Protein AF-A0A4V1QQJ5-F1 (afdb_monomer_lite)

Structure (mmCIF, N/CA/C/O backbone):
data_AF-A0A4V1QQJ5-F1
#
_entry.id   AF-A0A4V1QQJ5-F1
#
loop_
_atom_site.group_PDB
_atom_site.id
_atom_site.type_symbol
_atom_site.label_atom_id
_atom_site.label_alt_id
_atom_site.label_comp_id
_atom_site.label_asym_id
_atom_site.label_entity_id
_atom_site.label_seq_id
_atom_site.pdbx_PDB_ins_code
_atom_site.Cartn_x
_atom_site.Cartn_y
_atom_site.Cartn_z
_atom_site.occupancy
_atom_site.B_iso_or_equiv
_atom_site.auth_seq_id
_atom_site.auth_comp_id
_atom_site.auth_asym_id
_atom_site.auth_atom_id
_atom_site.pdbx_PDB_model_num
ATOM 1 N N . MET A 1 1 ? -29.515 74.007 18.165 1.00 43.34 1 MET A N 1
ATOM 2 C CA . MET A 1 1 ? -29.761 72.655 18.730 1.00 43.34 1 MET A CA 1
ATOM 3 C C . MET A 1 1 ? -30.663 71.915 17.744 1.00 43.34 1 MET A C 1
ATOM 5 O O . MET A 1 1 ? -31.597 72.593 17.328 1.00 43.34 1 MET A O 1
ATOM 9 N N . PRO A 1 2 ? -30.519 70.616 17.386 1.00 54.25 2 PRO A N 1
ATOM 10 C CA . PRO A 1 2 ? -29.428 69.606 17.443 1.00 54.25 2 PRO A CA 1
ATOM 11 C C . PRO A 1 2 ? -28.925 69.220 16.006 1.00 54.25 2 PRO A C 1
ATOM 13 O O . PRO A 1 2 ? -29.568 69.577 15.030 1.00 54.25 2 PRO A O 1
ATOM 16 N N . LEU A 1 3 ? -27.676 68.781 15.777 1.00 42.88 3 LEU A N 1
ATOM 17 C CA . LEU A 1 3 ? -27.034 67.442 15.875 1.00 42.88 3 LEU A CA 1
ATOM 18 C C . LEU A 1 3 ? -27.131 66.562 14.597 1.00 42.88 3 LEU A C 1
ATOM 20 O O . LEU A 1 3 ? -28.202 66.103 14.216 1.00 42.88 3 LEU A O 1
ATOM 24 N N . ILE A 1 4 ? -25.968 66.313 13.978 1.00 51.28 4 ILE A N 1
ATOM 25 C CA . ILE A 1 4 ? -25.707 65.347 12.892 1.00 51.28 4 ILE A CA 1
ATOM 26 C C . ILE A 1 4 ? -25.422 63.974 13.523 1.00 51.28 4 ILE A C 1
ATOM 28 O O . ILE A 1 4 ? -24.687 63.909 14.507 1.00 51.28 4 ILE A O 1
ATOM 32 N N . ALA A 1 5 ? -25.926 62.883 12.936 1.00 43.41 5 ALA A N 1
ATOM 33 C CA . ALA A 1 5 ? -25.509 61.519 13.267 1.00 43.41 5 ALA A CA 1
ATOM 34 C C . ALA A 1 5 ? -25.108 60.753 11.995 1.00 43.41 5 ALA A C 1
ATOM 36 O O . ALA A 1 5 ? -25.912 60.569 11.083 1.00 43.41 5 ALA A O 1
ATOM 37 N N . ALA A 1 6 ? -23.843 60.331 11.954 1.00 48.16 6 ALA A N 1
ATOM 38 C CA . ALA A 1 6 ? -23.239 59.492 10.927 1.00 48.16 6 ALA A CA 1
ATOM 39 C C . ALA A 1 6 ? -23.330 58.014 11.340 1.00 48.16 6 ALA A C 1
ATOM 41 O O . ALA A 1 6 ? -22.961 57.660 12.459 1.00 48.16 6 ALA A O 1
ATOM 42 N N . GLY A 1 7 ? -23.814 57.154 10.442 1.00 43.94 7 GLY A N 1
ATOM 43 C CA . GLY A 1 7 ? -23.860 55.705 10.634 1.00 43.94 7 GLY A CA 1
ATOM 44 C C . GLY A 1 7 ? -22.679 55.019 9.950 1.00 43.94 7 GLY A C 1
ATOM 45 O O . GLY A 1 7 ? -22.486 55.184 8.749 1.00 43.94 7 GLY A O 1
ATOM 46 N N . ALA A 1 8 ? -21.911 54.234 10.706 1.00 48.78 8 ALA A N 1
ATOM 47 C CA . ALA A 1 8 ? -20.879 53.338 10.195 1.00 48.78 8 ALA A CA 1
ATOM 48 C C . ALA A 1 8 ? -21.243 51.894 10.568 1.00 48.78 8 ALA A C 1
ATOM 50 O O . ALA A 1 8 ? -21.321 51.556 11.748 1.00 48.78 8 ALA A O 1
ATOM 51 N N . THR A 1 9 ? -21.470 51.038 9.572 1.00 58.00 9 THR A N 1
ATOM 52 C CA . THR A 1 9 ? -21.654 49.591 9.758 1.00 58.00 9 THR A CA 1
ATOM 53 C C . THR A 1 9 ? -20.367 48.864 9.382 1.00 58.00 9 THR A C 1
ATOM 55 O O . THR A 1 9 ? -19.926 48.927 8.236 1.00 58.00 9 THR A O 1
ATOM 58 N N . LEU A 1 10 ? -19.764 48.181 10.356 1.00 54.69 10 LEU A N 1
ATOM 59 C CA . LEU A 1 10 ? -18.594 47.320 10.187 1.00 54.69 10 LEU A CA 1
ATOM 60 C C . LEU A 1 10 ? -19.010 46.002 9.515 1.00 54.69 10 LEU A C 1
ATOM 62 O O . LEU A 1 10 ? -19.899 45.306 10.002 1.00 54.69 10 LEU A O 1
ATOM 66 N N . GLY A 1 11 ? -18.359 45.663 8.402 1.00 48.31 11 GLY A N 1
ATOM 67 C CA . GLY A 1 11 ? -18.524 44.384 7.714 1.00 48.31 11 GLY A CA 1
ATOM 68 C C . GLY A 1 11 ? -17.768 43.258 8.422 1.00 48.31 11 GLY A C 1
ATOM 69 O O . GLY A 1 11 ? -16.575 43.372 8.698 1.00 48.31 11 GLY A O 1
ATOM 70 N N . THR A 1 12 ? -18.454 42.153 8.698 1.00 54.19 12 THR A N 1
ATOM 71 C CA . THR A 1 12 ? -17.869 40.907 9.203 1.00 54.19 12 THR A CA 1
ATOM 72 C C . THR A 1 12 ? -17.342 40.062 8.038 1.00 54.19 12 THR A C 1
ATOM 74 O O . THR A 1 12 ? -18.095 39.413 7.318 1.00 54.19 12 THR A O 1
ATOM 77 N N . GLY A 1 13 ? -16.022 40.055 7.842 1.00 53.03 13 GLY A N 1
ATOM 78 C CA . GLY A 1 13 ? -15.353 39.094 6.963 1.00 53.03 13 GLY A CA 1
ATOM 79 C C . GLY A 1 13 ? -15.240 37.734 7.652 1.00 53.03 13 GLY A C 1
ATOM 80 O O . GLY A 1 13 ? -14.508 37.591 8.629 1.00 53.03 13 GLY A O 1
ATOM 81 N N . LEU A 1 14 ? -15.964 36.726 7.164 1.00 57.38 14 LEU A N 1
ATOM 82 C CA . LEU A 1 14 ? -15.825 35.345 7.629 1.00 57.38 14 LEU A CA 1
ATOM 83 C C . LEU A 1 14 ? -14.545 34.731 7.039 1.00 57.38 14 LEU A C 1
ATOM 85 O O . LEU A 1 14 ? -14.485 34.366 5.866 1.00 57.38 14 LEU A O 1
ATOM 89 N N . SER A 1 15 ? -13.508 34.617 7.867 1.00 56.12 15 SER A N 1
ATOM 90 C CA . SER A 1 15 ? -12.233 33.975 7.535 1.00 56.12 15 SER A CA 1
ATOM 91 C C . SER A 1 15 ? -12.396 32.462 7.328 1.00 56.12 15 SER A C 1
ATOM 93 O O . SER A 1 15 ? -12.333 31.679 8.275 1.00 56.12 15 SER A O 1
ATOM 95 N N . ALA A 1 16 ? -12.536 32.035 6.071 1.00 59.50 16 ALA A N 1
ATOM 96 C CA . ALA A 1 16 ? -12.647 30.633 5.645 1.00 59.50 16 ALA A CA 1
ATOM 97 C C . ALA A 1 16 ? -11.373 29.775 5.856 1.00 59.50 16 ALA A C 1
ATOM 99 O O . ALA A 1 16 ? -11.371 28.582 5.564 1.00 59.50 16 ALA A O 1
ATOM 100 N N . ALA A 1 17 ? -10.279 30.348 6.367 1.00 58.34 17 ALA A N 1
ATOM 101 C CA . ALA A 1 17 ? -8.976 29.681 6.462 1.00 58.34 17 ALA A CA 1
ATOM 102 C C . ALA A 1 17 ? -8.906 28.557 7.521 1.00 58.34 17 ALA A C 1
ATOM 104 O O . ALA A 1 17 ? -8.108 27.631 7.385 1.00 58.34 17 ALA A O 1
ATOM 105 N N . TRP A 1 18 ? -9.750 28.591 8.557 1.00 56.00 18 TRP A N 1
ATOM 106 C CA . TRP A 1 18 ? -9.687 27.625 9.666 1.00 56.00 18 TRP A CA 1
ATOM 107 C C . TRP A 1 18 ? -10.308 26.260 9.336 1.00 56.00 18 TRP A C 1
ATOM 109 O O . TRP A 1 18 ? -9.867 25.241 9.865 1.00 56.00 18 TRP A O 1
ATOM 119 N N . LEU A 1 19 ? -11.268 26.209 8.407 1.00 54.25 19 LEU A N 1
ATOM 120 C CA . LEU A 1 19 ? -11.944 24.961 8.026 1.00 54.25 19 LEU A CA 1
ATOM 121 C C . LEU A 1 19 ? -11.042 24.017 7.211 1.00 54.25 19 LEU A C 1
ATOM 123 O O . LEU A 1 19 ? -11.224 22.801 7.250 1.00 54.25 19 LEU A O 1
ATOM 127 N N . PHE A 1 20 ? -10.033 24.548 6.512 1.00 53.84 20 PHE A N 1
ATOM 128 C CA . PHE A 1 20 ? -9.101 23.735 5.723 1.00 53.84 20 PHE A CA 1
ATOM 129 C C . PHE A 1 20 ? -7.981 23.105 6.567 1.00 53.84 20 PHE A C 1
ATOM 131 O O . PHE A 1 20 ? -7.502 22.022 6.229 1.00 53.84 20 PHE A O 1
ATOM 138 N N . ASN A 1 21 ? -7.577 23.743 7.672 1.00 54.72 21 ASN A N 1
ATOM 139 C CA . ASN A 1 21 ? -6.487 23.246 8.522 1.00 54.72 21 ASN A CA 1
ATOM 140 C C . ASN A 1 21 ? -6.921 22.133 9.487 1.00 54.72 21 ASN A C 1
ATOM 142 O O . ASN A 1 21 ? -6.126 21.229 9.742 1.00 54.72 21 ASN A O 1
ATOM 146 N N . ALA A 1 22 ? -8.173 22.135 9.959 1.00 53.91 22 ALA A N 1
ATOM 147 C CA . ALA A 1 22 ? -8.683 21.087 10.851 1.00 53.91 22 ALA A CA 1
ATOM 148 C C . ALA A 1 22 ? -8.600 19.686 10.207 1.00 53.91 22 ALA A C 1
ATOM 150 O O . ALA A 1 22 ? -8.045 18.761 10.795 1.00 53.91 22 ALA A O 1
ATOM 151 N N . ARG A 1 23 ? -8.989 19.560 8.927 1.00 54.12 23 ARG A N 1
ATOM 152 C CA . ARG A 1 23 ? -8.918 18.285 8.182 1.00 54.12 23 ARG A CA 1
ATOM 153 C C . ARG A 1 23 ? -7.497 17.736 7.999 1.00 54.12 23 ARG A C 1
ATOM 155 O O . ARG A 1 23 ? -7.332 16.526 7.861 1.00 54.12 23 ARG A O 1
ATOM 162 N N . LYS A 1 24 ? -6.469 18.595 7.950 1.00 54.41 24 LYS A N 1
ATOM 163 C CA . LYS A 1 24 ? -5.069 18.146 7.829 1.00 54.41 24 LYS A CA 1
ATOM 164 C C . LYS A 1 24 ? -4.536 17.586 9.148 1.00 54.41 24 LYS A C 1
ATOM 166 O O . LYS A 1 24 ? -3.803 16.601 9.117 1.00 54.41 24 LYS A O 1
ATOM 171 N N . ALA A 1 25 ? -4.902 18.192 10.277 1.00 60.84 25 ALA A N 1
ATOM 172 C CA . ALA A 1 25 ? -4.495 17.720 11.598 1.00 60.84 25 ALA A CA 1
ATOM 173 C C . ALA A 1 25 ? -5.156 16.375 11.954 1.00 60.84 25 ALA A C 1
ATOM 175 O O . ALA A 1 25 ? -4.465 15.471 12.425 1.00 60.84 25 ALA A O 1
ATOM 176 N N . ASP A 1 26 ? -6.443 16.204 11.631 1.00 69.00 26 ASP A N 1
ATOM 177 C CA . ASP A 1 26 ? -7.214 14.987 11.945 1.00 69.00 26 ASP A CA 1
ATOM 178 C C . ASP A 1 26 ? -6.629 13.708 11.318 1.00 69.00 26 ASP A C 1
ATOM 180 O O . ASP A 1 26 ? -6.720 12.619 11.885 1.00 69.00 26 ASP A O 1
ATOM 184 N N . ASN A 1 27 ? -5.973 13.827 10.161 1.00 83.75 27 ASN A N 1
ATOM 185 C CA . ASN A 1 27 ? -5.443 12.681 9.420 1.00 83.75 27 ASN A CA 1
ATOM 186 C C . ASN A 1 27 ? -3.964 12.366 9.705 1.00 83.75 27 ASN A C 1
ATOM 188 O O . ASN A 1 27 ? -3.453 11.374 9.184 1.00 83.75 27 ASN A O 1
ATOM 192 N N . ALA A 1 28 ? -3.264 13.149 10.533 1.00 90.50 28 ALA A N 1
ATOM 193 C CA . ALA A 1 28 ? -1.828 12.960 10.760 1.00 90.50 28 ALA A CA 1
ATOM 194 C C . ALA A 1 28 ? -1.499 11.608 11.424 1.00 90.50 28 ALA A C 1
ATOM 196 O O . ALA A 1 28 ? -0.644 10.866 10.936 1.00 90.50 28 ALA A O 1
ATOM 197 N N . ALA A 1 29 ? -2.200 11.261 12.509 1.00 94.19 29 ALA A N 1
ATOM 198 C CA . ALA A 1 29 ? -1.984 9.996 13.212 1.00 94.19 29 ALA A CA 1
ATOM 199 C C . ALA A 1 29 ? -2.444 8.767 12.396 1.00 94.19 29 ALA A C 1
ATOM 201 O O . ALA A 1 29 ? -1.679 7.804 12.303 1.00 94.19 29 ALA A O 1
ATOM 202 N N . PRO A 1 30 ? -3.629 8.768 11.750 1.00 96.69 30 PRO A N 1
ATOM 203 C CA . PRO A 1 30 ? -4.022 7.690 10.842 1.00 96.69 30 PRO A CA 1
ATOM 204 C C . PRO A 1 30 ? -3.064 7.481 9.664 1.00 96.69 30 PRO A C 1
ATOM 206 O O . PRO A 1 30 ? -2.757 6.339 9.327 1.00 96.69 30 PRO A O 1
ATOM 209 N N . LEU A 1 31 ? -2.546 8.558 9.063 1.00 97.50 31 LEU A N 1
ATOM 210 C CA . LEU A 1 31 ? -1.561 8.459 7.984 1.00 97.50 31 LEU A CA 1
ATOM 211 C C . LEU A 1 31 ? -0.241 7.853 8.480 1.00 97.50 31 LEU A C 1
ATOM 213 O O . LEU A 1 31 ? 0.352 7.024 7.794 1.00 97.50 31 LEU A O 1
ATOM 217 N N . ALA A 1 32 ? 0.219 8.227 9.676 1.00 96.75 32 ALA A N 1
ATOM 218 C CA . ALA A 1 32 ? 1.412 7.628 10.272 1.00 96.75 32 ALA A CA 1
ATOM 219 C C . ALA A 1 32 ? 1.228 6.118 10.522 1.00 96.75 32 ALA A C 1
ATOM 221 O O . ALA A 1 32 ? 2.103 5.327 10.166 1.00 96.75 32 ALA A O 1
ATOM 222 N N . ALA A 1 33 ? 0.070 5.711 11.057 1.00 97.00 33 ALA A N 1
ATOM 223 C CA . ALA A 1 33 ? -0.284 4.301 11.223 1.00 97.00 33 ALA A CA 1
ATOM 224 C C . ALA A 1 33 ? -0.323 3.563 9.874 1.00 97.00 33 ALA A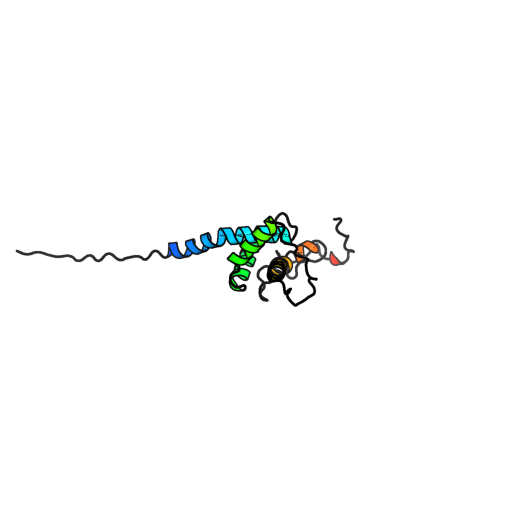 C 1
ATOM 226 O O . ALA A 1 33 ? 0.234 2.473 9.750 1.00 97.00 33 ALA A O 1
ATOM 227 N N . PHE A 1 34 ? -0.906 4.182 8.844 1.00 98.25 34 PHE A N 1
ATOM 228 C CA . PHE A 1 34 ? -0.929 3.642 7.486 1.00 98.25 34 PHE A CA 1
ATOM 229 C C . PHE A 1 34 ? 0.473 3.399 6.925 1.00 98.25 34 PHE A C 1
ATOM 231 O O . PHE A 1 34 ? 0.735 2.315 6.405 1.00 98.25 34 PHE A O 1
ATOM 238 N N . MET A 1 35 ? 1.383 4.368 7.049 1.00 98.06 35 MET A N 1
ATOM 239 C CA . MET A 1 35 ? 2.754 4.213 6.553 1.00 98.06 35 MET A CA 1
ATOM 240 C C . MET A 1 35 ? 3.495 3.093 7.291 1.00 98.06 35 MET A C 1
ATOM 242 O O . MET A 1 35 ? 4.141 2.271 6.645 1.00 98.06 35 MET A O 1
ATOM 246 N N . LYS A 1 36 ? 3.334 3.005 8.617 1.00 95.94 36 LYS A N 1
ATOM 247 C CA . LYS A 1 36 ? 3.928 1.941 9.440 1.00 95.94 36 LYS A CA 1
ATOM 248 C C . LYS A 1 36 ? 3.436 0.552 9.025 1.00 95.94 36 LYS A C 1
ATOM 250 O O . LYS A 1 36 ? 4.241 -0.340 8.770 1.00 95.94 36 LYS A O 1
ATOM 255 N N . VAL A 1 37 ? 2.118 0.381 8.912 1.00 95.88 37 VAL A N 1
ATOM 256 C CA . VAL A 1 37 ? 1.511 -0.882 8.462 1.00 95.88 37 VAL A CA 1
ATOM 257 C C . VAL A 1 37 ? 1.976 -1.226 7.049 1.00 95.88 37 VAL A C 1
ATOM 259 O O . VAL A 1 37 ? 2.341 -2.365 6.779 1.00 95.88 37 VAL A O 1
ATOM 262 N N . SER A 1 38 ? 2.019 -0.243 6.151 1.00 96.88 38 SER A N 1
ATOM 263 C CA . SER A 1 38 ? 2.452 -0.444 4.766 1.00 96.88 38 SER A CA 1
ATOM 264 C C . SER A 1 38 ? 3.895 -0.941 4.670 1.00 96.88 38 SER A C 1
ATOM 266 O O . SER A 1 38 ? 4.174 -1.860 3.903 1.00 96.88 38 SER A O 1
ATOM 268 N N . GLN A 1 39 ? 4.815 -0.376 5.455 1.00 95.69 39 GLN A N 1
ATOM 269 C CA . GLN A 1 39 ? 6.211 -0.830 5.503 1.00 95.69 39 GLN A CA 1
ATOM 270 C C . GLN A 1 39 ? 6.306 -2.281 5.974 1.00 95.69 39 GLN A C 1
ATOM 272 O O . GLN A 1 39 ? 6.980 -3.091 5.340 1.00 95.69 39 GLN A O 1
ATOM 277 N N . ALA A 1 40 ? 5.576 -2.624 7.037 1.00 92.94 40 ALA A N 1
ATOM 278 C CA . ALA A 1 40 ? 5.561 -3.978 7.571 1.00 92.94 40 ALA A CA 1
ATOM 279 C C . ALA A 1 40 ? 4.968 -4.996 6.577 1.00 92.94 40 ALA A C 1
ATOM 281 O O . ALA A 1 40 ? 5.565 -6.044 6.358 1.00 92.94 40 ALA A O 1
ATOM 282 N N . LEU A 1 41 ? 3.848 -4.672 5.920 1.00 92.88 41 LEU A N 1
ATOM 283 C CA . LEU A 1 41 ? 3.207 -5.559 4.938 1.00 92.88 41 LEU A CA 1
ATOM 284 C C . LEU A 1 41 ? 4.040 -5.753 3.663 1.00 92.88 41 LEU A C 1
ATOM 286 O O . LEU A 1 41 ? 4.021 -6.826 3.071 1.00 92.88 41 LEU A O 1
ATOM 290 N N . THR A 1 42 ? 4.744 -4.714 3.211 1.00 93.25 42 THR A N 1
ATOM 291 C CA . THR A 1 42 ? 5.536 -4.758 1.966 1.00 93.25 42 THR A CA 1
ATOM 292 C C . THR A 1 42 ? 6.971 -5.243 2.179 1.00 93.25 42 THR A C 1
ATOM 294 O O . THR A 1 42 ? 7.687 -5.482 1.205 1.00 93.25 42 THR A O 1
ATOM 297 N N . GLY A 1 43 ? 7.427 -5.330 3.433 1.00 91.81 43 GLY A N 1
ATOM 298 C CA . GLY A 1 43 ? 8.827 -5.591 3.777 1.00 91.81 43 GLY A CA 1
ATOM 299 C C . GLY A 1 43 ? 9.790 -4.476 3.345 1.00 91.81 43 GLY A C 1
ATOM 300 O O . GLY A 1 43 ? 11.000 -4.694 3.292 1.00 91.81 43 GLY A O 1
ATOM 301 N N . LYS A 1 44 ? 9.288 -3.286 2.988 1.00 91.00 44 LYS A N 1
ATOM 302 C CA . LYS A 1 44 ? 10.109 -2.151 2.543 1.00 91.00 44 LYS A CA 1
ATOM 303 C C . LYS A 1 44 ? 10.423 -1.230 3.716 1.00 91.00 44 LYS A C 1
ATOM 305 O O . LYS A 1 44 ? 9.526 -0.751 4.402 1.00 91.00 44 LYS A O 1
ATOM 310 N N . THR A 1 45 ? 11.703 -0.912 3.897 1.00 89.44 45 THR A N 1
ATOM 311 C CA . THR A 1 45 ? 12.175 0.011 4.945 1.00 89.44 45 THR A CA 1
ATOM 312 C C . THR A 1 45 ? 11.848 1.473 4.637 1.00 89.44 45 THR A C 1
ATOM 314 O O . THR A 1 45 ? 11.665 2.274 5.549 1.00 89.44 45 THR A O 1
ATOM 317 N N . ALA A 1 46 ? 11.710 1.823 3.356 1.00 91.75 46 ALA A N 1
ATOM 318 C CA . ALA A 1 46 ? 11.319 3.149 2.899 1.00 91.75 46 ALA A CA 1
ATOM 319 C C . ALA A 1 46 ? 10.240 3.042 1.815 1.00 91.75 46 ALA A C 1
ATOM 321 O O . ALA A 1 46 ? 10.391 2.303 0.843 1.00 91.75 46 ALA A O 1
ATOM 322 N N . LEU A 1 47 ? 9.157 3.796 1.995 1.00 96.88 47 LEU A N 1
ATOM 323 C CA . LEU A 1 47 ? 8.067 3.939 1.035 1.00 96.88 47 LEU A CA 1
ATOM 324 C C . LEU A 1 47 ? 7.925 5.415 0.655 1.00 96.88 47 LEU A C 1
ATOM 326 O O . LEU A 1 47 ? 8.137 6.296 1.491 1.00 96.88 47 LEU A O 1
ATOM 330 N N . ASP A 1 48 ? 7.557 5.681 -0.599 1.00 97.00 48 ASP A N 1
ATOM 331 C CA . ASP A 1 48 ? 7.324 7.041 -1.087 1.00 97.00 48 ASP A CA 1
ATOM 332 C C . ASP A 1 48 ? 6.146 7.680 -0.334 1.00 97.00 48 ASP A C 1
ATOM 334 O O . ASP A 1 48 ? 5.026 7.162 -0.318 1.00 97.00 48 ASP A O 1
ATOM 338 N N . ARG A 1 49 ? 6.406 8.813 0.325 1.00 96.31 49 ARG A N 1
ATOM 339 C CA . ARG A 1 49 ? 5.417 9.465 1.188 1.00 96.31 49 ARG A CA 1
ATOM 340 C C . ARG A 1 49 ? 4.260 10.081 0.402 1.00 96.31 49 ARG A C 1
ATOM 342 O O . ARG A 1 49 ? 3.132 10.046 0.886 1.00 96.31 49 ARG A O 1
ATOM 349 N N . GLU A 1 50 ? 4.517 10.625 -0.783 1.00 96.88 50 GLU A N 1
ATOM 350 C CA . GLU A 1 50 ? 3.485 11.238 -1.627 1.00 96.88 50 GLU A CA 1
ATOM 351 C C . GLU A 1 50 ? 2.558 10.169 -2.210 1.00 96.88 50 GLU A C 1
ATOM 353 O O . GLU A 1 50 ? 1.334 10.323 -2.191 1.00 96.88 50 GLU A O 1
ATOM 358 N N . ALA A 1 51 ? 3.120 9.041 -2.650 1.00 97.62 51 ALA A N 1
ATOM 359 C CA . ALA A 1 51 ? 2.350 7.862 -3.028 1.00 97.62 51 ALA A CA 1
ATOM 360 C C . ALA A 1 51 ? 1.491 7.369 -1.854 1.00 97.62 51 ALA A C 1
ATOM 362 O O . ALA A 1 51 ? 0.292 7.132 -2.020 1.00 97.62 51 ALA A O 1
ATOM 363 N N . GLY A 1 52 ? 2.073 7.308 -0.653 1.00 98.00 52 GLY A N 1
ATOM 364 C CA . GLY A 1 52 ? 1.361 6.937 0.566 1.00 98.00 52 GLY A CA 1
ATOM 365 C C . GLY A 1 52 ? 0.183 7.861 0.888 1.00 98.00 52 GLY A C 1
ATOM 366 O O . GLY A 1 52 ? -0.903 7.374 1.193 1.00 98.00 52 GLY A O 1
ATOM 367 N N . ILE A 1 53 ? 0.352 9.181 0.756 1.00 97.94 53 ILE A N 1
ATOM 368 C CA . ILE A 1 53 ? -0.729 10.165 0.948 1.00 97.94 53 ILE A CA 1
ATOM 369 C C . ILE A 1 53 ? -1.872 9.934 -0.048 1.00 97.94 53 ILE A C 1
ATOM 371 O O . ILE A 1 53 ? -3.041 9.968 0.342 1.00 97.94 53 ILE A O 1
ATOM 375 N N . ARG A 1 54 ? -1.553 9.672 -1.320 1.00 98.12 54 ARG A N 1
ATOM 376 C CA . ARG A 1 54 ? -2.559 9.430 -2.366 1.00 98.12 54 ARG A CA 1
ATOM 377 C C . ARG A 1 54 ? -3.335 8.139 -2.119 1.00 98.12 54 ARG A C 1
ATOM 379 O O . ARG A 1 54 ? -4.564 8.165 -2.145 1.00 98.12 54 ARG A O 1
ATOM 386 N N . ILE A 1 55 ? -2.636 7.038 -1.827 1.00 98.50 55 ILE A N 1
ATOM 387 C CA . ILE A 1 55 ? -3.270 5.750 -1.508 1.00 98.50 55 ILE A CA 1
ATOM 388 C C . ILE A 1 55 ? -4.135 5.885 -0.250 1.00 98.50 55 ILE A C 1
ATOM 390 O O . ILE A 1 55 ? -5.290 5.463 -0.260 1.00 98.50 55 ILE A O 1
ATOM 394 N N . PHE A 1 56 ? -3.618 6.515 0.811 1.00 98.44 56 PHE A N 1
ATOM 395 C CA . PHE A 1 56 ? -4.369 6.757 2.045 1.00 98.44 56 PHE A CA 1
ATOM 396 C C . PHE A 1 56 ? -5.654 7.550 1.781 1.00 98.44 56 PHE A C 1
ATOM 398 O O . PHE A 1 56 ? -6.719 7.155 2.249 1.00 98.44 56 PHE A O 1
ATOM 405 N N . GLY A 1 57 ? -5.573 8.637 1.006 1.00 97.62 57 GLY A N 1
ATOM 406 C CA . GLY A 1 57 ? -6.739 9.447 0.649 1.00 97.62 57 GLY A CA 1
ATOM 407 C C . GLY A 1 57 ? -7.783 8.664 -0.151 1.00 97.62 57 GLY A C 1
ATOM 408 O O . GLY A 1 57 ? -8.974 8.747 0.147 1.00 97.62 57 GLY A O 1
ATOM 409 N N . ALA A 1 58 ? -7.347 7.851 -1.117 1.00 97.94 58 ALA A N 1
ATOM 410 C CA . ALA A 1 58 ? -8.244 7.002 -1.900 1.00 97.94 58 ALA A CA 1
ATOM 411 C C . ALA A 1 58 ? -8.913 5.908 -1.045 1.00 97.94 58 ALA A C 1
ATOM 413 O O . ALA A 1 58 ? -10.109 5.647 -1.187 1.00 97.94 58 ALA A O 1
ATOM 414 N N . LEU A 1 59 ? -8.174 5.298 -0.113 1.00 98.00 59 LEU A N 1
ATOM 415 C CA . LEU A 1 59 ? -8.725 4.317 0.828 1.00 98.00 59 LEU A CA 1
ATOM 416 C C . LEU A 1 59 ? -9.681 4.966 1.832 1.00 98.00 59 LEU A C 1
ATOM 418 O O . LEU A 1 59 ? -10.720 4.391 2.137 1.00 98.00 59 LEU A O 1
ATOM 422 N N . GLN A 1 60 ? -9.390 6.180 2.301 1.00 96.88 60 GLN A N 1
ATOM 423 C CA . GLN A 1 60 ? -10.302 6.929 3.167 1.00 96.88 60 GLN A CA 1
ATOM 424 C C . GLN A 1 60 ? -11.639 7.227 2.474 1.00 96.88 60 GLN A C 1
ATOM 426 O O . GLN A 1 60 ? -12.675 7.221 3.136 1.00 96.88 60 GLN A O 1
ATOM 431 N N . ALA A 1 61 ? -11.626 7.461 1.160 1.00 96.12 61 ALA A N 1
ATOM 432 C CA . ALA A 1 61 ? -12.832 7.709 0.375 1.00 96.12 61 ALA A CA 1
ATOM 433 C C . ALA A 1 61 ? -13.648 6.437 0.066 1.00 96.12 61 ALA A C 1
ATOM 435 O O . ALA A 1 61 ? -14.867 6.519 -0.049 1.00 96.12 61 ALA A O 1
ATOM 436 N N . SER A 1 62 ? -12.995 5.279 -0.066 1.00 94.75 62 SER A N 1
ATOM 437 C CA . SER A 1 62 ? -13.623 4.021 -0.515 1.00 94.75 62 SER A CA 1
ATOM 438 C C . SER A 1 62 ? -13.930 3.032 0.614 1.00 94.75 62 SER A C 1
ATOM 440 O O . SER A 1 62 ? -14.800 2.173 0.473 1.00 94.75 62 SER A O 1
ATOM 442 N N . VAL A 1 63 ? -13.242 3.135 1.754 1.00 94.94 63 VAL A N 1
ATOM 443 C CA . VAL A 1 63 ? -13.344 2.172 2.854 1.00 94.94 63 VAL A CA 1
ATOM 444 C C . VAL A 1 63 ? -13.974 2.834 4.085 1.00 94.94 63 VAL A C 1
ATOM 446 O O . VAL A 1 63 ? -13.379 3.740 4.679 1.00 94.94 63 VAL A O 1
ATOM 449 N N . PRO A 1 64 ? -15.139 2.351 4.554 1.00 95.00 64 PRO A N 1
ATOM 450 C CA . PRO A 1 64 ? -15.777 2.885 5.751 1.00 95.00 64 PRO A CA 1
ATOM 451 C C . PRO A 1 64 ? -14.864 2.822 6.978 1.00 95.00 64 PRO A C 1
ATOM 453 O O . PRO A 1 64 ? -14.235 1.793 7.256 1.00 95.00 64 PRO A O 1
ATOM 456 N N . ASN A 1 65 ? -14.819 3.924 7.732 1.00 95.12 65 ASN A N 1
ATOM 457 C CA . ASN A 1 65 ? -14.040 4.068 8.966 1.00 95.12 65 ASN A CA 1
ATOM 458 C C . ASN A 1 65 ? -12.547 3.722 8.813 1.00 95.12 65 ASN A C 1
ATOM 460 O O . ASN A 1 65 ? -11.902 3.316 9.784 1.00 95.12 65 ASN A O 1
ATOM 464 N N . PHE A 1 66 ? -11.981 3.880 7.612 1.00 96.44 66 PHE A N 1
ATOM 465 C CA . PHE A 1 66 ? -10.590 3.524 7.328 1.00 96.44 66 PHE A CA 1
ATOM 466 C C . PHE A 1 66 ? -9.568 4.091 8.331 1.00 96.44 66 PHE A C 1
ATOM 468 O O . PHE A 1 66 ? -8.747 3.304 8.805 1.00 96.44 66 PHE A O 1
ATOM 475 N N . PRO A 1 67 ? -9.632 5.377 8.749 1.00 95.88 67 PRO A N 1
ATOM 476 C CA . PRO A 1 67 ? -8.681 5.932 9.716 1.00 95.88 67 PRO A CA 1
ATOM 477 C C . PRO A 1 67 ? -8.648 5.193 11.060 1.00 95.88 67 PRO A C 1
ATOM 479 O O . PRO A 1 67 ? -7.577 4.987 11.624 1.00 95.88 67 PRO A O 1
ATOM 482 N N . LEU A 1 68 ? -9.805 4.748 11.555 1.00 95.50 68 LEU A N 1
ATOM 483 C CA . LEU A 1 68 ? -9.888 3.973 12.793 1.00 95.50 68 LEU A CA 1
ATOM 484 C C . LEU A 1 68 ? -9.364 2.549 12.578 1.00 95.50 68 LEU A C 1
ATOM 486 O O . LEU A 1 68 ? -8.572 2.040 13.370 1.00 95.50 68 LEU A O 1
ATOM 490 N N . ARG A 1 69 ? -9.780 1.911 11.480 1.00 96.12 69 ARG A N 1
ATOM 491 C CA . ARG A 1 69 ? -9.399 0.528 11.170 1.00 96.12 69 ARG A CA 1
ATOM 492 C C . ARG A 1 69 ? -7.890 0.372 10.978 1.00 96.12 69 ARG A C 1
ATOM 494 O O . ARG A 1 69 ? -7.330 -0.626 11.420 1.00 96.12 69 ARG A O 1
ATOM 501 N N . ILE A 1 70 ? -7.221 1.347 10.358 1.00 97.12 70 ILE A N 1
ATOM 502 C CA . ILE A 1 70 ? -5.767 1.292 10.162 1.00 97.12 70 ILE A CA 1
ATOM 503 C C . ILE A 1 70 ? -4.994 1.465 11.473 1.00 97.12 70 ILE A C 1
ATOM 505 O O . ILE A 1 70 ? -3.979 0.804 11.676 1.00 97.12 70 ILE A O 1
ATOM 509 N N . GLN A 1 71 ? -5.493 2.287 12.398 1.00 96.12 71 GLN A N 1
ATOM 510 C CA . GLN A 1 71 ? -4.901 2.418 13.730 1.00 96.12 71 GLN A CA 1
ATOM 511 C C . GLN A 1 71 ? -5.055 1.131 14.545 1.00 96.12 71 GLN A C 1
ATOM 513 O O . GLN A 1 71 ? -4.096 0.68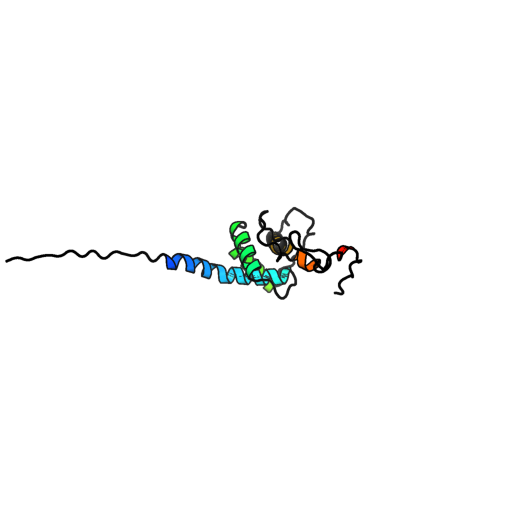2 15.168 1.00 96.12 71 GLN A O 1
ATOM 518 N N . GLN A 1 72 ? -6.230 0.498 14.493 1.00 94.25 72 GLN A N 1
ATOM 519 C CA . GLN A 1 72 ? -6.462 -0.806 15.124 1.00 94.25 72 GLN A CA 1
ATOM 520 C C . GLN A 1 72 ? -5.553 -1.890 14.535 1.00 94.25 72 GLN A C 1
ATOM 522 O O . GLN A 1 72 ? -5.002 -2.703 15.274 1.00 94.25 72 GLN A O 1
ATOM 527 N N . LEU A 1 73 ? -5.367 -1.882 13.212 1.00 94.06 73 LEU A N 1
ATOM 528 C CA . LEU A 1 73 ? -4.466 -2.807 12.533 1.00 94.06 73 LEU A CA 1
ATOM 529 C C . LEU A 1 73 ? -3.015 -2.608 12.986 1.00 94.06 73 LEU A C 1
ATOM 531 O O . LEU A 1 73 ? -2.353 -3.579 13.337 1.00 94.06 73 LEU A O 1
ATOM 535 N N . ALA A 1 74 ? -2.548 -1.357 13.045 1.00 94.19 74 ALA A N 1
ATOM 536 C CA . ALA A 1 74 ? -1.213 -1.025 13.536 1.00 94.19 74 ALA A CA 1
ATOM 537 C C . ALA A 1 74 ? -0.998 -1.496 14.985 1.00 94.19 74 ALA A C 1
ATOM 539 O O . ALA A 1 74 ? 0.015 -2.125 15.278 1.00 94.19 74 ALA A O 1
ATOM 540 N N . ALA A 1 75 ? -1.972 -1.262 15.870 1.00 93.50 75 ALA A N 1
ATOM 541 C CA . ALA A 1 75 ? -1.904 -1.714 17.258 1.00 93.50 75 ALA A CA 1
ATOM 542 C C . ALA A 1 75 ? -1.873 -3.250 17.376 1.00 93.50 75 ALA A C 1
ATOM 544 O O . ALA A 1 75 ? -1.116 -3.791 18.178 1.00 93.50 75 ALA A O 1
ATOM 545 N N . ALA A 1 76 ? -2.651 -3.964 16.555 1.00 90.62 76 ALA A N 1
ATOM 546 C CA . ALA A 1 76 ? -2.619 -5.427 16.517 1.00 90.62 76 ALA A CA 1
ATOM 547 C C . ALA A 1 76 ? -1.261 -5.966 16.032 1.00 90.62 76 ALA A C 1
ATOM 549 O O . ALA A 1 76 ? -0.789 -6.977 16.551 1.00 90.62 76 ALA A O 1
ATOM 550 N N . MET A 1 77 ? -0.617 -5.283 15.075 1.00 89.44 77 MET A N 1
ATOM 551 C CA . MET A 1 77 ? 0.743 -5.611 14.628 1.00 89.44 77 MET A CA 1
ATOM 552 C C . MET A 1 77 ? 1.773 -5.412 15.733 1.00 89.44 77 MET A C 1
ATOM 554 O O . MET A 1 77 ? 2.588 -6.300 15.968 1.00 89.44 77 MET A O 1
ATOM 558 N N . ASP A 1 78 ? 1.692 -4.296 16.455 1.00 90.31 78 ASP A N 1
ATOM 559 C CA . ASP A 1 78 ? 2.584 -4.011 17.583 1.00 90.31 78 ASP A CA 1
ATOM 560 C C . ASP A 1 78 ? 2.431 -5.021 18.725 1.00 90.31 78 ASP A C 1
ATOM 562 O O . ASP A 1 78 ? 3.402 -5.352 19.400 1.00 90.31 78 ASP A O 1
ATOM 566 N N . ALA A 1 79 ? 1.222 -5.551 18.915 1.00 89.81 79 ALA A N 1
ATOM 567 C CA . ALA A 1 79 ? 0.939 -6.583 19.904 1.00 89.81 79 ALA A CA 1
ATOM 568 C C . ALA A 1 79 ? 1.331 -8.008 19.456 1.00 89.81 79 ALA A C 1
ATOM 570 O O . ALA A 1 79 ? 1.090 -8.957 20.202 1.00 89.81 79 ALA A O 1
ATOM 571 N N . GLY A 1 80 ? 1.878 -8.186 18.246 1.00 85.00 80 GLY A N 1
ATOM 572 C CA . GLY A 1 80 ? 2.196 -9.505 17.684 1.00 85.00 80 GLY A CA 1
ATOM 573 C C . GLY A 1 80 ? 0.962 -10.353 17.344 1.00 85.00 80 GLY A C 1
ATOM 574 O O . GLY A 1 80 ? 1.068 -11.561 17.171 1.00 85.00 80 GLY A O 1
ATOM 575 N N . GLN A 1 81 ? -0.220 -9.739 17.246 1.00 79.12 81 GLN A N 1
ATOM 576 C CA . GLN A 1 81 ? -1.514 -10.404 17.011 1.00 79.12 81 GLN A CA 1
ATOM 577 C C . GLN A 1 81 ? -1.912 -10.397 15.528 1.00 79.12 81 GLN A C 1
ATOM 579 O O . GLN A 1 81 ? -3.093 -10.465 15.172 1.00 79.12 81 GLN A O 1
ATOM 584 N N . ALA A 1 82 ? -0.916 -10.237 14.667 1.00 66.56 82 ALA A N 1
ATOM 585 C CA . ALA A 1 82 ? -1.049 -9.934 13.260 1.00 66.56 82 ALA A CA 1
ATOM 586 C C . ALA A 1 82 ? -0.373 -11.016 12.420 1.00 66.56 82 ALA A C 1
ATOM 588 O O . ALA A 1 82 ? 0.581 -10.748 11.694 1.00 66.56 82 ALA A O 1
ATOM 589 N N . ASP A 1 83 ? -0.884 -12.241 12.511 1.00 66.62 83 ASP A N 1
ATOM 590 C CA . ASP A 1 83 ? -0.644 -13.212 11.453 1.00 66.62 83 ASP A CA 1
ATOM 591 C C . ASP A 1 83 ? -1.510 -12.809 10.259 1.00 66.62 83 ASP A C 1
ATOM 593 O O . ASP A 1 83 ? -2.722 -13.046 10.217 1.00 66.62 83 ASP A O 1
ATOM 597 N N . PHE A 1 84 ? -0.886 -12.134 9.296 1.00 65.38 84 PHE A N 1
ATOM 598 C CA . PHE A 1 84 ? -1.454 -11.907 7.972 1.00 65.38 84 PHE A CA 1
ATOM 599 C C . PHE A 1 84 ? -0.820 -12.907 7.012 1.00 65.38 84 PHE A C 1
ATOM 601 O O . PHE A 1 84 ? 0.089 -12.529 6.269 1.00 65.38 84 PHE A O 1
ATOM 608 N N . PRO A 1 85 ? -1.259 -14.180 7.004 1.00 60.03 85 PRO A N 1
ATOM 609 C CA . PRO A 1 85 ? -0.931 -15.040 5.887 1.00 60.03 85 PRO A CA 1
ATOM 610 C C . PRO A 1 85 ? -1.428 -14.314 4.640 1.00 60.03 85 PRO A C 1
ATOM 612 O O . PRO A 1 85 ? -2.616 -14.004 4.514 1.00 60.03 85 PRO A O 1
ATOM 615 N N . LEU A 1 86 ? -0.496 -13.948 3.764 1.00 53.28 86 LEU A N 1
ATOM 616 C CA . LEU A 1 86 ? -0.829 -13.369 2.477 1.00 53.28 86 LEU A CA 1
ATOM 617 C C . LEU A 1 86 ? -1.629 -14.439 1.741 1.00 53.28 86 LEU A C 1
ATOM 619 O O . LEU A 1 86 ? -1.070 -15.437 1.290 1.00 53.28 86 LEU A O 1
ATOM 623 N N . ALA A 1 87 ? -2.950 -14.269 1.679 1.00 51.78 87 ALA A N 1
ATOM 624 C CA . ALA A 1 87 ? -3.766 -15.055 0.774 1.00 51.78 87 ALA A CA 1
ATOM 625 C C . ALA A 1 87 ? -3.166 -14.906 -0.628 1.00 51.78 87 ALA A C 1
ATOM 627 O O . ALA A 1 87 ? -2.671 -13.830 -0.980 1.00 51.78 87 ALA A O 1
ATOM 628 N N . ALA A 1 88 ? -3.170 -15.991 -1.400 1.00 49.06 88 ALA A N 1
ATOM 629 C CA . ALA A 1 88 ? -2.620 -15.985 -2.742 1.00 49.06 88 ALA A CA 1
ATOM 630 C C . ALA A 1 88 ? -3.195 -14.787 -3.526 1.00 49.06 88 ALA A C 1
ATOM 632 O O . ALA A 1 88 ? -4.411 -14.561 -3.581 1.00 49.06 88 ALA A O 1
ATOM 633 N N . ALA A 1 89 ? -2.286 -13.955 -4.046 1.00 48.53 89 ALA A N 1
ATOM 634 C CA . ALA A 1 89 ? -2.609 -12.675 -4.676 1.00 48.53 89 ALA A CA 1
ATOM 635 C C . ALA A 1 89 ? -3.426 -12.832 -5.976 1.00 48.53 89 ALA A C 1
ATOM 637 O O . ALA A 1 89 ? -3.864 -11.836 -6.551 1.00 48.53 89 ALA A O 1
ATOM 638 N N . ASP A 1 90 ? -3.621 -14.071 -6.430 1.00 48.47 90 ASP A N 1
ATOM 639 C CA . ASP A 1 90 ? -4.404 -14.486 -7.592 1.00 48.47 90 ASP A CA 1
ATOM 640 C C . ASP A 1 90 ? -5.913 -14.600 -7.309 1.00 48.47 90 ASP A C 1
ATOM 642 O O . ASP A 1 90 ? -6.718 -14.623 -8.243 1.00 48.47 90 ASP A O 1
ATOM 646 N N . SER A 1 91 ? -6.331 -14.606 -6.040 1.00 57.75 91 SER A N 1
ATOM 647 C CA . SER A 1 91 ? -7.748 -14.583 -5.687 1.00 57.75 91 SER A CA 1
ATOM 648 C C . SER A 1 91 ? -8.338 -13.178 -5.873 1.00 57.75 91 SER A C 1
ATOM 650 O O . SER A 1 91 ? -7.956 -12.197 -5.228 1.00 57.75 91 SER A O 1
ATOM 652 N N . ALA A 1 92 ? -9.316 -13.061 -6.778 1.00 65.94 92 ALA A N 1
ATOM 653 C CA . ALA A 1 92 ? -10.081 -11.824 -6.948 1.00 65.94 92 ALA A CA 1
ATOM 654 C C . ALA A 1 92 ? -10.850 -11.460 -5.661 1.00 65.94 92 ALA A C 1
ATOM 656 O O . ALA A 1 92 ? -10.956 -10.282 -5.302 1.00 65.94 92 ALA A O 1
ATOM 657 N N . ALA A 1 93 ? -11.328 -12.479 -4.940 1.00 78.00 93 ALA A N 1
ATOM 658 C CA . ALA A 1 93 ? -12.041 -12.339 -3.679 1.00 78.00 93 ALA A CA 1
ATOM 659 C C . ALA A 1 93 ? -11.122 -11.842 -2.553 1.00 78.00 93 ALA A C 1
ATOM 661 O O . ALA A 1 93 ? -9.964 -12.236 -2.451 1.00 78.00 93 ALA A O 1
ATOM 662 N N . LEU A 1 94 ? -11.651 -10.975 -1.691 1.00 82.19 94 LEU A N 1
ATOM 663 C CA . LEU A 1 94 ? -10.963 -10.602 -0.460 1.00 82.19 94 LEU A CA 1
ATOM 664 C C . LEU A 1 94 ? -11.100 -11.723 0.584 1.00 82.19 94 LEU A C 1
ATOM 666 O O . LEU A 1 94 ? -12.127 -12.407 0.603 1.00 82.19 94 LEU A O 1
ATOM 670 N N . PRO A 1 95 ? -10.110 -11.884 1.480 1.00 83.62 95 PRO A N 1
ATOM 671 C CA . PRO A 1 95 ? -10.232 -12.762 2.638 1.00 83.62 95 PRO A CA 1
ATOM 672 C C . PRO A 1 95 ? -11.484 -12.463 3.473 1.00 83.62 95 PRO A C 1
ATOM 674 O O . PRO A 1 95 ? -11.905 -11.312 3.584 1.00 83.62 95 PRO A O 1
ATOM 677 N N . ALA A 1 96 ? -12.046 -13.494 4.110 1.00 84.44 96 ALA A N 1
ATOM 678 C CA . ALA A 1 96 ? -13.191 -13.335 5.009 1.00 84.44 96 ALA A CA 1
ATOM 679 C C . ALA A 1 96 ? -12.825 -12.582 6.302 1.00 84.44 96 ALA A C 1
ATOM 681 O O . ALA A 1 96 ? -13.658 -11.859 6.847 1.00 84.44 96 ALA A O 1
ATOM 682 N N . ASP A 1 97 ? -11.585 -12.730 6.789 1.00 86.69 97 ASP A N 1
ATOM 683 C CA . ASP A 1 97 ? -11.104 -11.976 7.947 1.00 86.69 97 ASP A CA 1
ATOM 684 C C . ASP A 1 97 ? -10.974 -10.477 7.590 1.00 86.69 97 ASP A C 1
ATOM 686 O O . ASP A 1 97 ? -10.233 -10.120 6.666 1.00 86.69 97 ASP A O 1
ATOM 690 N N . PRO A 1 98 ? -11.642 -9.564 8.323 1.00 88.31 98 PRO A N 1
ATOM 691 C CA . PRO A 1 98 ? -11.642 -8.139 7.994 1.00 88.31 98 PRO A CA 1
ATOM 692 C C . PRO A 1 98 ? -10.274 -7.451 8.074 1.00 88.31 98 PRO A C 1
ATOM 694 O O . PRO A 1 98 ? -10.090 -6.404 7.441 1.00 88.31 98 PRO A O 1
ATOM 697 N N . ARG A 1 99 ? -9.332 -7.977 8.868 1.00 87.56 99 ARG A N 1
ATOM 698 C CA . ARG A 1 99 ? -7.969 -7.437 8.980 1.00 87.56 99 ARG A CA 1
ATOM 699 C C . ARG A 1 99 ? -7.118 -7.909 7.808 1.00 87.56 99 ARG A C 1
ATOM 701 O O . ARG A 1 99 ? -6.428 -7.088 7.211 1.00 87.56 99 ARG A O 1
ATOM 708 N N . GLN A 1 100 ? -7.238 -9.175 7.413 1.00 87.44 100 GLN A N 1
ATOM 709 C CA . GLN A 1 100 ? -6.596 -9.701 6.204 1.0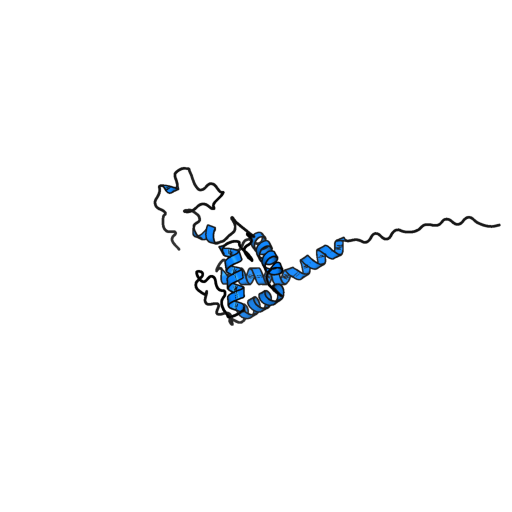0 87.44 100 GLN A CA 1
ATOM 710 C C . GLN A 1 100 ? -7.142 -9.030 4.937 1.00 87.44 100 GLN A C 1
ATOM 712 O O . GLN A 1 100 ? -6.367 -8.670 4.049 1.00 87.44 100 GLN A O 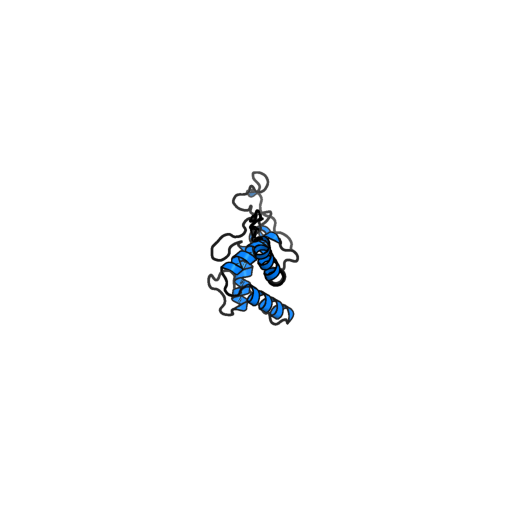1
ATOM 717 N N . ALA A 1 101 ? -8.453 -8.779 4.864 1.00 89.56 101 ALA A N 1
ATOM 718 C CA . ALA A 1 101 ? -9.057 -8.010 3.777 1.00 89.56 101 ALA A CA 1
ATOM 719 C C . ALA A 1 101 ? -8.496 -6.583 3.710 1.00 89.56 101 ALA A C 1
ATOM 721 O O . ALA A 1 101 ? -8.143 -6.108 2.630 1.00 89.56 101 ALA A O 1
ATOM 722 N N . LEU A 1 102 ? -8.356 -5.917 4.864 1.00 93.12 102 LEU A N 1
ATOM 723 C CA . LEU A 1 102 ? -7.758 -4.584 4.951 1.00 93.12 102 LEU A CA 1
ATOM 724 C C . LEU A 1 102 ? -6.283 -4.581 4.517 1.00 93.12 102 LEU A C 1
ATOM 726 O O . LEU A 1 102 ? -5.879 -3.736 3.721 1.00 93.12 102 LEU A O 1
ATOM 730 N N . ALA A 1 103 ? -5.487 -5.541 4.987 1.00 92.38 103 ALA A N 1
ATOM 731 C CA . ALA A 1 103 ? -4.098 -5.701 4.560 1.00 92.38 103 ALA A CA 1
ATOM 732 C C . ALA A 1 103 ? -3.994 -5.950 3.043 1.00 92.38 103 ALA A C 1
ATOM 734 O O . ALA A 1 103 ? -3.158 -5.348 2.370 1.00 92.38 103 ALA A O 1
ATOM 735 N N . SER A 1 104 ? -4.896 -6.765 2.489 1.00 90.62 104 SER A N 1
ATOM 736 C CA . SER A 1 104 ? -4.941 -7.083 1.057 1.00 90.62 104 SER A CA 1
ATOM 737 C C . SER A 1 104 ? -5.226 -5.852 0.196 1.00 90.62 104 SER A C 1
ATOM 739 O O . SER A 1 104 ? -4.548 -5.642 -0.809 1.00 90.62 104 SER A O 1
ATOM 741 N N . ILE A 1 105 ? -6.184 -4.999 0.577 1.00 93.25 105 ILE A N 1
ATOM 742 C CA . ILE A 1 105 ? -6.465 -3.769 -0.185 1.00 93.25 105 ILE A CA 1
ATOM 743 C C . ILE A 1 105 ? -5.337 -2.735 -0.063 1.00 93.25 105 ILE A C 1
ATOM 745 O O . ILE A 1 105 ? -5.060 -2.032 -1.033 1.00 93.25 105 ILE A O 1
ATOM 749 N N . ILE A 1 106 ? -4.636 -2.682 1.077 1.00 95.75 106 ILE A N 1
ATOM 750 C CA . ILE A 1 106 ? -3.436 -1.845 1.245 1.00 95.75 106 ILE A CA 1
ATOM 751 C C . ILE A 1 106 ? -2.329 -2.325 0.299 1.00 95.75 106 ILE A C 1
ATOM 753 O O . ILE A 1 106 ? -1.751 -1.521 -0.432 1.00 95.75 106 ILE A O 1
ATOM 757 N N . LEU A 1 107 ? -2.065 -3.635 0.262 1.00 94.12 107 LEU A N 1
ATOM 758 C CA . LEU A 1 107 ? -1.071 -4.228 -0.636 1.00 94.12 107 LEU A CA 1
ATOM 759 C C . LEU A 1 107 ? -1.420 -4.021 -2.109 1.00 94.12 107 LEU A C 1
ATOM 761 O O . LEU A 1 107 ? -0.538 -3.657 -2.883 1.00 94.12 107 LEU A O 1
ATOM 765 N N . ARG A 1 108 ? -2.692 -4.181 -2.496 1.00 93.19 108 ARG A N 1
ATOM 766 C CA . ARG A 1 108 ? -3.161 -3.874 -3.858 1.00 93.19 108 ARG A CA 1
ATOM 767 C C . ARG A 1 108 ? -2.897 -2.408 -4.219 1.00 93.19 108 ARG A C 1
ATOM 769 O O . ARG A 1 108 ? -2.349 -2.149 -5.288 1.00 93.19 108 ARG A O 1
ATOM 776 N N . GLY A 1 109 ? -3.181 -1.471 -3.311 1.00 96.25 109 GLY A N 1
ATOM 777 C CA . GLY A 1 109 ? -2.877 -0.050 -3.502 1.00 96.25 109 GLY A CA 1
ATOM 778 C C . GLY A 1 109 ? -1.390 0.223 -3.749 1.00 96.25 109 GLY A C 1
ATOM 779 O O . GLY A 1 109 ? -1.052 0.991 -4.645 1.00 96.25 109 GLY A O 1
ATOM 780 N N . TRP A 1 110 ? -0.495 -0.446 -3.019 1.00 97.50 110 TRP A N 1
ATOM 781 C CA . TRP A 1 110 ? 0.953 -0.280 -3.189 1.00 97.50 110 TRP A CA 1
ATOM 782 C C . TRP A 1 110 ? 1.521 -0.980 -4.420 1.00 97.50 110 TRP A C 1
ATOM 784 O O . TRP A 1 110 ? 2.310 -0.385 -5.152 1.00 97.50 110 TRP A O 1
ATOM 794 N N . TYR A 1 111 ? 1.168 -2.245 -4.645 1.00 95.12 111 TYR A N 1
ATOM 795 C CA . TYR A 1 111 ? 1.757 -3.043 -5.718 1.00 95.12 111 TYR A CA 1
ATOM 796 C C . TYR A 1 111 ? 1.172 -2.716 -7.080 1.00 95.12 111 TYR A C 1
ATOM 798 O O . TYR A 1 111 ? 1.935 -2.660 -8.039 1.00 95.12 111 TYR A O 1
ATOM 806 N N . LEU A 1 112 ? -0.139 -2.487 -7.163 1.00 94.44 112 LEU A N 1
ATOM 807 C CA . LEU A 1 112 ? -0.830 -2.235 -8.429 1.00 94.44 112 LEU A CA 1
ATOM 808 C C . LEU A 1 112 ? -1.083 -0.749 -8.676 1.00 94.44 112 LEU A C 1
ATOM 810 O O . LEU A 1 112 ? -1.361 -0.366 -9.805 1.00 94.44 112 LEU A O 1
ATOM 814 N N . GLY A 1 113 ? -1.023 0.082 -7.634 1.00 95.88 113 GLY A N 1
ATOM 815 C CA . GLY A 1 113 ? -1.345 1.500 -7.746 1.00 95.88 113 GLY A CA 1
ATOM 816 C C . GLY A 1 113 ? -2.836 1.801 -7.871 1.00 95.88 113 GLY A C 1
ATOM 817 O O . GLY A 1 113 ? -3.207 2.914 -8.237 1.00 95.88 113 GLY A O 1
ATOM 818 N N . VAL A 1 114 ? -3.698 0.827 -7.565 1.00 93.81 114 VAL A N 1
ATOM 819 C CA . VAL A 1 114 ? -5.149 0.901 -7.773 1.00 93.81 114 VAL A CA 1
ATOM 820 C C . VAL A 1 114 ? -5.896 0.787 -6.447 1.00 93.81 114 VAL A C 1
ATOM 822 O O . VAL A 1 114 ? -5.592 -0.081 -5.627 1.00 93.81 114 VAL A O 1
ATOM 825 N N . VAL A 1 115 ? -6.913 1.629 -6.261 1.00 95.00 115 VAL A N 1
ATOM 826 C CA . VAL A 1 115 ? -7.865 1.569 -5.142 1.00 95.00 115 VAL A CA 1
ATOM 827 C C . VAL A 1 115 ? -9.276 1.678 -5.708 1.00 95.00 115 VAL A C 1
ATOM 829 O O . VAL A 1 115 ? -9.546 2.575 -6.497 1.00 95.00 115 VAL A O 1
ATOM 832 N N . ASP A 1 116 ? -10.159 0.750 -5.330 1.00 91.12 116 ASP A N 1
ATOM 833 C CA . ASP A 1 116 ? -11.552 0.689 -5.810 1.00 91.12 116 ASP A CA 1
ATOM 834 C C . ASP A 1 116 ? -11.684 0.772 -7.348 1.00 91.12 116 ASP A C 1
ATOM 836 O O . ASP A 1 116 ? -12.508 1.485 -7.909 1.00 91.12 116 ASP A O 1
ATOM 840 N N . GLY A 1 117 ? -10.779 0.089 -8.058 1.00 88.50 117 GLY A N 1
ATOM 841 C CA . GLY A 1 117 ? -10.734 0.080 -9.524 1.00 88.50 117 GLY A CA 1
ATOM 842 C C . GLY A 1 117 ? -10.157 1.343 -10.175 1.00 88.50 117 GLY A C 1
ATOM 843 O O . GLY A 1 117 ? -9.909 1.332 -11.380 1.00 88.50 117 GLY A O 1
ATOM 844 N N . ALA A 1 118 ? -9.874 2.402 -9.413 1.00 92.88 118 ALA A N 1
ATOM 845 C CA . ALA A 1 118 ? -9.263 3.627 -9.916 1.00 92.88 118 ALA A CA 1
ATOM 846 C C . ALA A 1 118 ? -7.738 3.624 -9.739 1.00 92.88 118 ALA A C 1
ATOM 848 O O . ALA A 1 118 ? -7.221 3.277 -8.676 1.00 92.88 1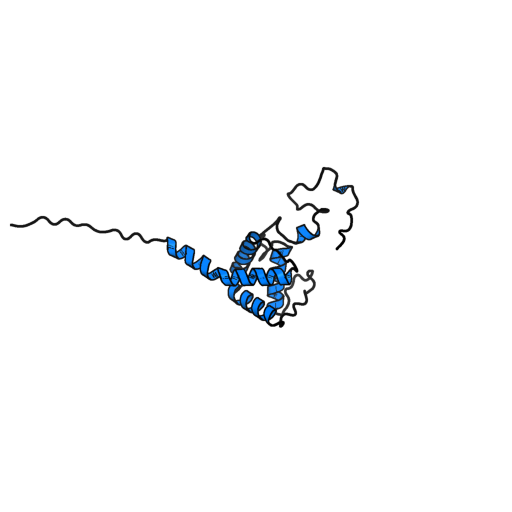18 ALA A O 1
ATOM 849 N N . ALA A 1 119 ? -7.007 4.058 -10.769 1.00 94.19 119 ALA A N 1
ATOM 850 C CA . ALA A 1 119 ? -5.568 4.287 -10.675 1.00 94.19 119 ALA A CA 1
ATOM 851 C C . ALA A 1 119 ? -5.278 5.525 -9.806 1.00 94.19 119 ALA A C 1
ATOM 853 O O . ALA A 1 119 ? -5.764 6.622 -10.080 1.00 94.19 119 ALA A O 1
ATOM 854 N N . VAL A 1 120 ? -4.475 5.341 -8.760 1.00 96.88 120 VAL A N 1
ATOM 855 C CA . VAL A 1 120 ? -4.107 6.367 -7.768 1.00 96.88 120 VAL A CA 1
ATOM 856 C C . VAL A 1 120 ? -2.636 6.761 -7.903 1.00 96.88 120 VAL A C 1
ATOM 858 O O . VAL A 1 120 ? -2.269 7.934 -7.759 1.00 96.88 120 VAL A O 1
ATOM 861 N N . ILE A 1 121 ? -1.793 5.775 -8.201 1.00 95.81 121 ILE A N 1
ATOM 862 C CA . ILE A 1 121 ? -0.385 5.932 -8.560 1.00 95.81 121 ILE A CA 1
ATOM 863 C C . ILE A 1 121 ? -0.083 5.011 -9.745 1.00 95.81 121 ILE A C 1
ATOM 865 O O . ILE A 1 121 ? -0.763 4.009 -9.932 1.00 95.81 121 ILE A O 1
ATOM 869 N N . ASP A 1 122 ? 0.928 5.355 -10.538 1.00 92.94 122 ASP A N 1
ATOM 870 C CA . ASP A 1 122 ? 1.327 4.566 -11.710 1.00 92.94 122 ASP A CA 1
ATOM 871 C C . ASP A 1 122 ? 2.791 4.142 -11.567 1.00 92.94 122 ASP A C 1
ATOM 873 O O . ASP A 1 122 ? 3.083 3.129 -10.939 1.00 92.94 122 ASP A O 1
ATOM 877 N N . ARG A 1 123 ? 3.739 4.981 -12.001 1.00 91.00 123 ARG A N 1
ATOM 878 C CA . ARG A 1 123 ? 5.181 4.689 -11.921 1.00 91.00 123 ARG A CA 1
ATOM 879 C C . ARG A 1 123 ? 5.671 4.287 -10.519 1.00 91.00 123 ARG A C 1
ATOM 881 O O . ARG A 1 123 ? 6.615 3.510 -10.410 1.00 91.00 123 ARG A O 1
ATOM 888 N N . GLN A 1 124 ? 5.068 4.819 -9.455 1.00 94.31 124 GLN A N 1
ATOM 889 C CA . GLN A 1 124 ? 5.438 4.513 -8.067 1.00 94.31 124 GLN A CA 1
ATOM 890 C C . GLN A 1 124 ? 4.922 3.152 -7.566 1.00 94.31 124 GLN A C 1
ATOM 892 O O . GLN A 1 124 ? 5.273 2.755 -6.454 1.00 94.31 124 GLN A O 1
ATOM 897 N N . ALA A 1 125 ? 4.089 2.444 -8.335 1.00 95.75 125 ALA A N 1
ATOM 898 C CA . ALA A 1 125 ? 3.563 1.144 -7.940 1.00 95.75 125 ALA A CA 1
ATOM 899 C C . ALA A 1 125 ? 4.695 0.110 -7.789 1.00 95.75 125 ALA A C 1
ATOM 901 O O . ALA A 1 125 ? 5.571 -0.031 -8.651 1.00 95.75 125 ALA A O 1
ATOM 902 N N . LEU A 1 126 ? 4.682 -0.641 -6.684 1.00 95.38 126 LEU A N 1
ATOM 903 C CA . LEU A 1 126 ? 5.800 -1.504 -6.290 1.00 95.38 126 LEU A CA 1
ATOM 904 C C . LEU A 1 126 ? 6.038 -2.676 -7.251 1.00 95.38 126 LEU A C 1
ATOM 906 O O . LEU A 1 126 ? 7.166 -3.173 -7.314 1.00 95.38 126 LEU A O 1
ATOM 910 N N . MET A 1 127 ? 5.036 -3.093 -8.039 1.00 93.75 127 MET A N 1
ATOM 911 C CA . MET A 1 127 ? 5.235 -4.128 -9.063 1.00 93.75 127 MET A CA 1
ATOM 912 C C . MET A 1 127 ? 6.299 -3.728 -10.092 1.00 93.75 127 MET A C 1
ATOM 914 O O . MET A 1 127 ? 7.036 -4.584 -10.575 1.00 93.75 127 MET A O 1
ATOM 918 N N . HIS A 1 128 ? 6.442 -2.431 -10.387 1.00 93.19 128 HIS A N 1
ATOM 919 C CA . HIS A 1 128 ? 7.443 -1.950 -11.337 1.00 93.19 128 HIS A CA 1
ATOM 920 C C . HIS A 1 128 ? 8.864 -2.096 -10.796 1.00 93.19 128 HIS A C 1
ATOM 922 O O . HIS A 1 128 ? 9.771 -2.462 -11.539 1.00 93.19 128 HIS A O 1
ATOM 928 N N . ALA A 1 129 ? 9.068 -1.886 -9.493 1.00 88.75 129 ALA A N 1
ATOM 929 C CA . ALA A 1 129 ? 10.376 -2.056 -8.864 1.00 88.75 129 ALA A CA 1
ATOM 930 C C . ALA A 1 129 ? 10.852 -3.523 -8.887 1.00 88.75 129 ALA A C 1
ATOM 932 O O . ALA A 1 129 ? 12.053 -3.795 -9.014 1.00 88.75 129 ALA A O 1
ATOM 933 N N . ALA A 1 130 ? 9.919 -4.479 -8.807 1.00 85.75 130 ALA A N 1
ATOM 934 C CA . ALA A 1 130 ? 10.234 -5.907 -8.863 1.00 85.75 130 ALA A CA 1
ATOM 935 C C . ALA A 1 130 ? 10.885 -6.306 -10.199 1.00 85.75 130 ALA A C 1
ATOM 937 O O . ALA A 1 130 ? 11.804 -7.116 -10.208 1.00 85.75 130 ALA A O 1
ATOM 938 N N . VAL A 1 131 ? 10.477 -5.668 -11.300 1.00 87.75 131 VAL A N 1
ATOM 939 C CA . VAL A 1 131 ? 10.956 -5.959 -12.666 1.00 87.75 131 VAL A CA 1
ATOM 940 C C . VAL A 1 131 ? 11.849 -4.860 -13.255 1.00 87.75 131 VAL A C 1
ATOM 942 O O . VAL A 1 131 ? 12.221 -4.916 -14.429 1.00 87.75 131 VAL A O 1
ATOM 945 N N . ALA A 1 132 ? 12.205 -3.855 -12.447 1.00 83.38 132 ALA A N 1
ATOM 946 C CA . ALA A 1 132 ? 13.047 -2.742 -12.869 1.00 83.38 132 ALA A CA 1
ATOM 947 C C . ALA A 1 132 ? 14.391 -3.250 -13.423 1.00 83.38 132 ALA A C 1
ATOM 949 O O . ALA A 1 132 ? 15.088 -4.030 -12.774 1.00 83.38 132 ALA A O 1
ATOM 950 N N . GLY A 1 133 ? 14.744 -2.818 -14.632 1.00 80.50 133 GLY A N 1
ATOM 951 C CA . GLY A 1 133 ? 15.941 -3.271 -15.352 1.00 80.50 133 GLY A CA 1
ATOM 952 C C . GLY A 1 133 ? 15.667 -4.319 -16.432 1.00 80.50 133 GLY A C 1
ATOM 953 O O . GLY A 1 133 ? 16.493 -4.473 -17.321 1.00 80.50 133 GLY A O 1
ATOM 954 N N . VAL A 1 134 ? 14.498 -4.965 -16.409 1.00 86.75 134 VAL A N 1
ATOM 955 C CA . VAL A 1 134 ? 14.079 -5.917 -17.451 1.00 86.75 134 VAL A CA 1
ATOM 956 C C . VAL A 1 134 ? 12.875 -5.386 -18.214 1.00 86.75 134 VAL A C 1
ATOM 958 O O . VAL A 1 134 ? 12.885 -5.319 -19.440 1.00 86.75 134 VAL A O 1
ATOM 961 N N . LEU A 1 135 ? 11.834 -4.973 -17.486 1.00 88.50 135 LEU A N 1
ATOM 962 C CA . LEU A 1 135 ? 10.595 -4.489 -18.082 1.00 88.50 135 LEU A CA 1
ATOM 963 C C . LEU A 1 135 ? 10.428 -2.990 -17.820 1.00 88.50 135 LEU A C 1
ATOM 965 O O . LEU A 1 135 ? 10.421 -2.574 -16.656 1.00 88.50 135 LEU A O 1
ATOM 969 N N . PRO A 1 136 ? 10.264 -2.160 -18.867 1.00 88.75 136 PRO A N 1
ATOM 970 C CA . PRO A 1 136 ? 9.899 -0.769 -18.675 1.00 88.75 136 PRO A CA 1
ATOM 971 C C . PRO A 1 136 ? 8.460 -0.643 -18.183 1.00 88.75 136 PRO A C 1
ATOM 973 O O . PRO A 1 136 ? 7.579 -1.438 -18.521 1.00 88.75 136 PRO A O 1
ATOM 976 N N . VAL A 1 137 ? 8.206 0.425 -17.432 1.00 90.69 137 VAL A N 1
ATOM 977 C CA . VAL A 1 137 ? 6.841 0.865 -17.142 1.00 90.69 137 VAL A CA 1
ATOM 978 C C . VAL A 1 137 ? 6.196 1.303 -18.458 1.00 90.69 137 VAL A C 1
ATOM 980 O O . VAL A 1 137 ? 6.785 2.079 -19.213 1.00 90.69 137 VAL A O 1
ATOM 983 N N . ARG A 1 138 ? 4.990 0.805 -18.756 1.00 87.31 138 ARG A N 1
ATOM 984 C CA . ARG A 1 138 ? 4.269 1.196 -19.976 1.00 87.31 138 ARG A CA 1
ATOM 985 C C . ARG A 1 138 ? 4.065 2.713 -20.011 1.00 87.31 138 ARG A C 1
ATOM 987 O O . ARG A 1 138 ? 3.786 3.325 -18.992 1.00 87.31 138 ARG A O 1
ATOM 994 N N . GLY A 1 139 ? 4.221 3.312 -21.190 1.00 88.38 139 GLY A N 1
ATOM 995 C CA . GLY A 1 139 ? 4.177 4.770 -21.357 1.00 88.38 139 GLY A CA 1
ATOM 996 C C . GLY A 1 139 ? 5.504 5.484 -21.068 1.00 88.38 139 GLY A C 1
ATOM 997 O O . GLY A 1 139 ? 5.587 6.695 -21.260 1.00 88.38 139 GLY A O 1
ATOM 998 N N . TYR A 1 140 ? 6.552 4.753 -20.673 1.00 87.75 140 TYR A N 1
ATOM 999 C CA . TYR A 1 140 ? 7.896 5.291 -20.476 1.00 87.75 140 TYR A CA 1
ATOM 1000 C C . TYR A 1 140 ? 8.930 4.535 -21.309 1.00 87.75 140 TYR A C 1
ATOM 1002 O O . TYR A 1 140 ? 8.872 3.315 -21.451 1.00 87.75 140 TYR A O 1
ATOM 1010 N N . CYS A 1 141 ? 9.900 5.269 -21.857 1.00 85.94 141 CYS A N 1
ATOM 1011 C CA . CYS A 1 141 ? 11.025 4.663 -22.557 1.00 85.94 141 CYS A CA 1
ATOM 1012 C C . CYS A 1 141 ? 11.878 3.854 -21.570 1.00 85.94 141 CYS A C 1
ATOM 1014 O O . CYS A 1 141 ? 12.219 4.344 -20.492 1.00 85.94 141 CYS A O 1
ATOM 1016 N N . GLY A 1 142 ? 12.218 2.625 -21.951 1.00 81.50 142 GLY A N 1
ATOM 1017 C CA . GLY A 1 142 ? 13.149 1.770 -21.220 1.00 81.50 142 GLY A CA 1
ATOM 1018 C C . GLY A 1 142 ? 14.490 1.679 -21.925 1.00 81.50 142 GLY A C 1
ATOM 1019 O O . GLY A 1 142 ? 14.511 1.578 -23.149 1.00 81.50 142 GLY A O 1
ATOM 1020 N N . GLY A 1 143 ? 15.571 1.659 -21.141 1.00 79.19 143 GLY A N 1
ATOM 1021 C CA . GLY A 1 143 ? 16.916 1.311 -21.602 1.00 79.19 143 GLY A CA 1
ATOM 1022 C C . GLY A 1 143 ? 17.415 2.084 -22.828 1.00 79.19 143 GLY A C 1
ATOM 1023 O O . GLY A 1 143 ? 16.885 3.128 -23.210 1.00 79.19 143 GLY A O 1
ATOM 1024 N N . ALA A 1 144 ? 18.471 1.556 -23.441 1.00 84.75 144 ALA A N 1
ATOM 1025 C CA . ALA A 1 144 ? 18.884 1.947 -24.784 1.00 84.75 144 ALA A CA 1
ATOM 1026 C C . ALA A 1 144 ? 18.044 1.186 -25.829 1.00 84.75 144 ALA A C 1
ATOM 1028 O O . ALA A 1 144 ? 17.575 0.082 -25.541 1.00 84.75 144 ALA A O 1
ATOM 1029 N N . PRO A 1 145 ? 17.857 1.716 -27.051 1.00 87.75 145 PRO A N 1
ATOM 1030 C CA . PRO A 1 145 ? 17.228 0.961 -28.132 1.00 87.75 145 PRO A CA 1
ATOM 1031 C C . PRO A 1 145 ? 17.860 -0.430 -28.286 1.00 87.75 145 PRO A C 1
ATOM 1033 O O . PRO A 1 145 ? 19.081 -0.552 -28.315 1.00 87.75 145 PRO A O 1
ATOM 1036 N N . GLY A 1 146 ? 17.032 -1.474 -28.370 1.00 87.06 146 GLY A N 1
ATOM 1037 C CA . GLY A 1 146 ? 17.501 -2.857 -28.475 1.00 87.06 146 GLY A CA 1
ATOM 1038 C C . GLY A 1 146 ? 17.750 -3.574 -27.145 1.00 87.06 146 GLY A C 1
ATOM 1039 O O . GLY A 1 146 ? 18.079 -4.755 -27.185 1.00 87.06 146 GLY A O 1
ATOM 1040 N N . PHE A 1 147 ? 17.530 -2.936 -25.983 1.00 85.75 147 PHE A N 1
ATOM 1041 C CA . PHE A 1 147 ? 17.735 -3.571 -24.665 1.00 85.75 147 PHE A CA 1
ATOM 1042 C C . PHE A 1 147 ? 16.970 -4.898 -24.484 1.00 85.75 147 PHE A C 1
ATOM 1044 O O . PHE A 1 147 ? 17.363 -5.742 -23.691 1.00 85.75 147 PHE A O 1
ATOM 1051 N N . TRP A 1 148 ? 15.873 -5.090 -25.219 1.00 87.06 148 TRP A N 1
ATOM 1052 C CA . TRP A 1 148 ? 15.041 -6.295 -25.179 1.00 87.06 148 TRP A CA 1
ATOM 1053 C C . TRP A 1 148 ? 15.663 -7.516 -25.875 1.00 87.06 148 TRP A C 1
ATOM 1055 O O . TRP A 1 148 ? 15.098 -8.602 -25.785 1.00 87.06 148 TRP A O 1
ATOM 1065 N N . ALA A 1 149 ? 16.758 -7.350 -26.624 1.00 90.94 149 ALA A N 1
ATOM 1066 C CA . ALA A 1 149 ? 17.414 -8.449 -27.333 1.00 90.94 149 ALA A CA 1
ATOM 1067 C C . ALA A 1 149 ? 18.323 -9.293 -26.422 1.00 90.94 149 ALA A C 1
A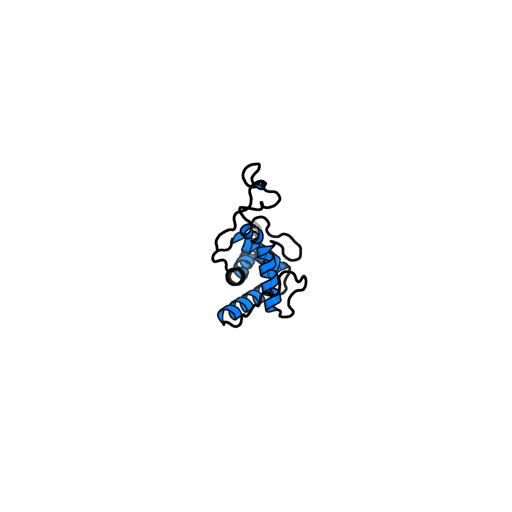TOM 1069 O O . ALA A 1 149 ? 18.637 -10.435 -26.754 1.00 90.94 149 ALA A O 1
ATOM 1070 N N . GLU A 1 150 ? 18.754 -8.739 -25.289 1.00 86.25 150 GLU A N 1
ATOM 1071 C CA . GLU A 1 150 ? 19.610 -9.422 -24.323 1.00 86.25 150 GLU A CA 1
ATOM 1072 C C . GLU A 1 150 ? 18.780 -10.302 -23.380 1.00 86.25 150 GLU A C 1
ATOM 1074 O O . GLU A 1 150 ? 17.656 -9.959 -23.007 1.00 86.25 150 GLU A O 1
ATOM 1079 N N . ASN A 1 151 ? 19.336 -11.447 -22.972 1.00 88.12 151 ASN A N 1
ATOM 1080 C CA . ASN A 1 151 ? 18.690 -12.297 -21.976 1.00 88.12 151 ASN A CA 1
ATOM 1081 C C . ASN A 1 151 ? 18.760 -11.611 -20.597 1.00 88.12 151 ASN A C 1
ATOM 1083 O O . ASN A 1 151 ? 19.868 -11.276 -20.162 1.00 88.12 151 ASN A O 1
ATOM 1087 N N . PRO A 1 152 ? 17.628 -11.404 -19.899 1.00 86.06 152 PRO A N 1
ATOM 1088 C CA . PRO A 1 152 ? 17.636 -10.790 -18.580 1.00 86.06 152 PRO A CA 1
ATOM 1089 C C . PRO A 1 152 ? 18.490 -11.582 -17.588 1.00 86.06 152 PRO A C 1
ATOM 1091 O O . PRO A 1 152 ? 18.279 -12.776 -17.384 1.00 86.06 152 PRO A O 1
ATOM 1094 N N . ALA A 1 153 ? 19.430 -10.910 -16.925 1.00 83.81 153 ALA A N 1
ATOM 1095 C CA . ALA A 1 153 ? 20.141 -11.505 -15.802 1.00 83.81 153 ALA A CA 1
ATOM 1096 C C . ALA A 1 153 ? 19.212 -11.603 -14.583 1.00 83.81 153 ALA A C 1
ATOM 1098 O O . ALA A 1 153 ? 18.503 -10.647 -14.251 1.00 83.81 153 ALA A O 1
ATOM 1099 N N . GLU A 1 154 ? 19.241 -12.738 -13.883 1.00 81.38 154 GLU A N 1
ATOM 1100 C CA . GLU A 1 154 ? 18.568 -12.852 -12.591 1.00 81.38 154 GLU A CA 1
ATOM 1101 C C . GLU A 1 154 ? 19.209 -11.891 -11.588 1.00 81.38 154 GLU A C 1
ATOM 1103 O O . GLU A 1 154 ? 20.432 -11.833 -11.422 1.00 81.38 154 GLU A O 1
ATOM 1108 N N . ARG A 1 155 ? 18.367 -11.111 -10.909 1.00 70.75 155 ARG A N 1
ATOM 1109 C CA . ARG A 1 155 ? 18.821 -10.204 -9.860 1.00 70.75 155 ARG A CA 1
ATOM 1110 C C . ARG A 1 155 ? 19.173 -11.052 -8.633 1.00 70.75 155 ARG A C 1
ATOM 1112 O O . ARG A 1 155 ? 18.289 -11.688 -8.068 1.00 70.75 155 ARG A O 1
ATOM 1119 N N . GLN A 1 156 ? 20.444 -11.069 -8.235 1.00 66.19 156 GLN A N 1
ATOM 1120 C CA . GLN A 1 156 ? 20.871 -11.740 -7.002 1.00 66.19 156 GLN A CA 1
ATOM 1121 C C . GLN A 1 156 ? 20.221 -11.040 -5.795 1.00 66.19 156 GLN A C 1
ATOM 1123 O O . GLN A 1 156 ? 20.176 -9.807 -5.757 1.00 66.19 156 GLN A O 1
ATOM 1128 N N . ALA A 1 157 ? 19.645 -11.836 -4.887 1.00 57.78 157 ALA A N 1
ATOM 1129 C CA . ALA A 1 157 ? 18.870 -11.378 -3.731 1.00 57.78 157 ALA A CA 1
ATOM 1130 C C . ALA A 1 157 ? 19.750 -10.844 -2.595 1.00 57.78 157 ALA A C 1
ATOM 1132 O O . ALA A 1 157 ? 20.840 -11.420 -2.374 1.00 57.78 157 ALA A O 1
#

Foldseek 3Di:
DDDDDDDDDDDDDDDPPPVVVVVVVVCPVLLVLLVQLLCVLVVNPDADSVLSVLLLVLCPVVPPPSSVLSNVLSVCVVVVVDPQPQDPLPDPDADPPPSNSSSNQSLCCQQVCDHPNDRRDFCRRVVCVVCPPQDDRPPDDDDDPPSNVDDDDDDDD

Secondary structure (DSSP, 8-state):
--------PPP----THHHHHHHHHHTHHHHHHHHHHHHHHHT-S---HHHHHHHHHHHHHHSTTHHHHHHHHHHHHHTT--------TT-SSPPSSHHHHHHHHHHHHHHH-EETTEES-STT-HHHHHHTTTSPPTTS--SSTTGGGSPPPP---

Radius of gyration: 24.36 Å; chains: 1; bounding box: 51×89×48 Å

pLDDT: mean 82.54, std 16.86, range [42.88, 98.5]

Sequence (157 aa):
MPLIAAGATLGTGLSAAWLFNARKADNAAPLAAFMKVSQALTGKTALDREAGIRIFGALQASVPNFPLRIQQLAAAMDAGQADFPLAAADSAALPADPRQALASIILRGWYLGVVDGAAVIDRQALMHAAVAGVLPVRGYCGGAPGFWAENPAERQA